Protein AF-A0A9P6PUG2-F1 (afdb_monomer_lite)

InterPro domains:
  IPR036188 FAD/NAD(P)-binding domain superfamily [G3DSA:3.50.50.60] (1-65)

Foldseek 3Di:
DDPDQDDQLDGHFDDDDLRNVVLCVLLCLLVVQQPDPPSVSSVVSRVSSCVQRVVVVVVVVVLVVVVCVVCVVDPPVCCVVDVDVVVVVVCPVVVVVVSPDDPDDDPDDDPPDPDPDRDGDGHPVVCVVCVVVVHHD

Structure (mmCIF, N/CA/C/O backbone):
data_AF-A0A9P6PUG2-F1
#
_entry.id   AF-A0A9P6PUG2-F1
#
loop_
_atom_site.group_PDB
_atom_site.id
_atom_site.type_symbol
_atom_site.label_atom_id
_atom_site.label_alt_id
_atom_site.label_comp_id
_atom_site.label_asym_id
_atom_site.label_entity_id
_atom_site.label_seq_id
_atom_site.pdbx_PDB_ins_code
_atom_site.Cartn_x
_atom_site.Cartn_y
_atom_site.Cartn_z
_atom_site.occupancy
_atom_site.B_iso_or_equiv
_atom_site.auth_seq_id
_atom_site.auth_comp_id
_atom_site.auth_asym_id
_atom_site.auth_atom_id
_atom_site.pdbx_PDB_model_num
ATOM 1 N N . MET A 1 1 ? 5.144 -11.407 -9.493 1.00 72.19 1 MET A N 1
ATOM 2 C CA . MET A 1 1 ? 4.630 -10.780 -8.256 1.00 72.19 1 MET A CA 1
ATOM 3 C C . MET A 1 1 ? 3.661 -11.752 -7.608 1.00 72.19 1 MET A C 1
ATOM 5 O O . MET A 1 1 ? 2.966 -12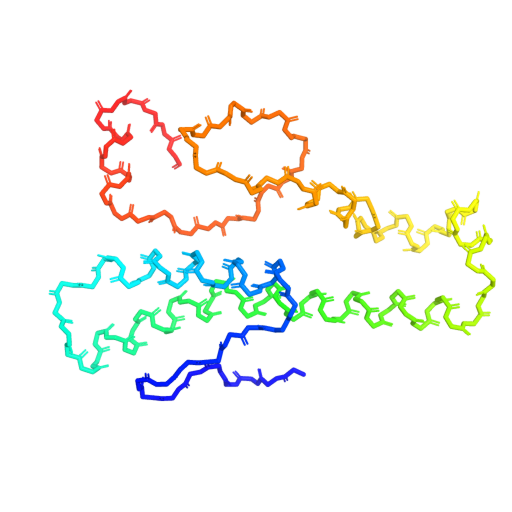.429 -8.351 1.00 72.19 1 MET A O 1
ATOM 9 N N . PHE A 1 2 ? 3.653 -11.873 -6.280 1.00 80.50 2 PHE A N 1
ATOM 10 C CA . PHE A 1 2 ? 2.716 -12.761 -5.584 1.00 80.50 2 PHE A CA 1
ATOM 11 C C . PHE A 1 2 ? 1.312 -12.158 -5.570 1.00 80.50 2 PHE A C 1
ATOM 13 O O . PHE A 1 2 ? 1.174 -10.963 -5.313 1.00 80.50 2 PHE A O 1
ATOM 20 N N . ASP A 1 3 ? 0.291 -12.983 -5.797 1.00 81.75 3 ASP A N 1
ATOM 21 C CA . ASP A 1 3 ? -1.111 -12.547 -5.779 1.00 81.75 3 ASP A CA 1
ATOM 22 C C . ASP A 1 3 ? -1.676 -12.424 -4.361 1.00 81.75 3 ASP A C 1
ATOM 24 O O . ASP A 1 3 ? -2.648 -11.707 -4.142 1.00 81.75 3 ASP A O 1
ATOM 28 N N . THR A 1 4 ? -1.043 -13.069 -3.381 1.00 87.25 4 THR A N 1
ATOM 29 C CA . THR A 1 4 ? -1.440 -13.032 -1.970 1.00 87.25 4 THR A CA 1
ATOM 30 C C . THR A 1 4 ? -0.422 -12.235 -1.164 1.00 87.25 4 THR A C 1
ATOM 32 O O . THR A 1 4 ? 0.745 -12.616 -1.094 1.00 87.25 4 THR A O 1
ATOM 35 N N . TRP A 1 5 ? -0.849 -11.118 -0.569 1.00 91.94 5 TRP A N 1
ATOM 36 C CA . TRP A 1 5 ? 0.019 -10.241 0.238 1.00 91.94 5 TRP A CA 1
ATOM 37 C C . TRP A 1 5 ? -0.242 -10.339 1.734 1.00 91.94 5 TRP A C 1
ATOM 39 O O . TRP A 1 5 ? 0.493 -9.763 2.525 1.00 91.94 5 TRP A O 1
ATOM 49 N N . PHE A 1 6 ? -1.284 -11.047 2.149 1.00 91.94 6 PHE A N 1
ATOM 50 C CA . PHE A 1 6 ? -1.572 -11.243 3.558 1.00 91.94 6 PHE A CA 1
ATOM 51 C C . PHE A 1 6 ? -2.272 -12.580 3.778 1.00 91.94 6 PHE A C 1
ATOM 53 O O . PHE A 1 6 ? -2.973 -13.091 2.903 1.00 91.94 6 PHE A O 1
ATOM 60 N N . HIS A 1 7 ? -2.068 -13.151 4.958 1.00 91.50 7 HIS A N 1
ATOM 61 C CA . HIS A 1 7 ? -2.747 -14.356 5.407 1.00 91.50 7 HIS A CA 1
ATOM 62 C C . HIS A 1 7 ? -2.906 -14.307 6.926 1.00 91.50 7 HIS A C 1
ATOM 64 O O . HIS A 1 7 ? -1.923 -14.225 7.666 1.00 91.50 7 HIS A O 1
ATOM 70 N N . GLY A 1 8 ? -4.151 -14.335 7.402 1.00 87.50 8 GLY A N 1
ATOM 71 C CA . GLY A 1 8 ? -4.449 -14.136 8.818 1.00 87.50 8 GLY A CA 1
ATOM 72 C C . GLY A 1 8 ? -3.934 -12.780 9.311 1.00 87.50 8 GLY A C 1
ATOM 73 O O . GLY A 1 8 ? -4.367 -11.740 8.825 1.00 87.50 8 GLY A O 1
ATOM 74 N N . LEU A 1 9 ? -3.004 -12.810 10.269 1.00 88.81 9 LEU A N 1
ATOM 75 C CA . LEU A 1 9 ? -2.379 -11.624 10.873 1.00 88.81 9 LEU A CA 1
ATOM 76 C C . LEU A 1 9 ? -0.979 -11.321 10.316 1.00 88.81 9 LEU A C 1
ATOM 78 O O . LEU A 1 9 ? -0.254 -10.503 10.875 1.00 88.81 9 LEU A O 1
ATOM 82 N N . ILE A 1 10 ? -0.593 -11.986 9.229 1.00 92.19 10 ILE A N 1
ATOM 83 C CA . ILE A 1 10 ? 0.709 -11.814 8.589 1.00 92.19 10 ILE A CA 1
ATOM 84 C C . ILE A 1 10 ? 0.508 -11.039 7.293 1.00 92.19 10 ILE A C 1
ATOM 86 O O . ILE A 1 10 ? -0.389 -11.358 6.511 1.00 92.19 10 ILE A O 1
ATOM 90 N N . ILE A 1 11 ? 1.365 -10.046 7.065 1.00 92.88 11 ILE A N 1
ATOM 91 C CA . ILE A 1 11 ? 1.351 -9.197 5.878 1.00 92.88 11 ILE A CA 1
ATOM 92 C C . ILE A 1 11 ? 2.741 -9.136 5.248 1.00 92.88 11 ILE A C 1
ATOM 94 O O . ILE A 1 11 ? 3.757 -9.103 5.943 1.00 92.88 11 ILE A O 1
ATOM 98 N N . LEU A 1 12 ? 2.771 -9.134 3.922 1.00 92.12 12 LEU A N 1
ATOM 99 C CA . LEU A 1 12 ? 3.947 -8.919 3.102 1.00 92.12 12 LEU A CA 1
ATOM 100 C C . LEU A 1 12 ? 4.009 -7.439 2.729 1.00 92.12 12 LEU A C 1
ATOM 102 O O . LEU A 1 12 ? 3.048 -6.893 2.192 1.00 92.12 12 LEU A O 1
ATOM 106 N N . LEU A 1 13 ? 5.153 -6.816 2.989 1.00 89.31 13 LEU A N 1
ATOM 107 C CA . LEU A 1 13 ? 5.468 -5.479 2.498 1.00 89.31 13 LEU A CA 1
ATOM 108 C C . LEU A 1 13 ? 6.468 -5.595 1.351 1.00 89.31 13 LEU A C 1
ATOM 110 O O . LEU A 1 13 ? 7.245 -6.552 1.293 1.00 89.31 13 LEU A O 1
ATOM 114 N N . GLY A 1 14 ? 6.428 -4.632 0.433 1.00 81.38 14 GLY A N 1
ATOM 115 C CA . GLY A 1 14 ? 7.307 -4.606 -0.724 1.00 81.38 14 GLY A CA 1
ATOM 116 C C . GLY A 1 14 ? 8.785 -4.463 -0.368 1.00 81.38 14 GLY A C 1
ATOM 117 O O . GLY A 1 14 ? 9.165 -4.108 0.752 1.00 81.38 14 GLY A O 1
ATOM 118 N N . ASP A 1 15 ? 9.617 -4.697 -1.373 1.00 71.25 15 ASP A N 1
ATOM 119 C CA . ASP A 1 15 ? 11.059 -4.525 -1.356 1.00 71.25 15 ASP A CA 1
ATOM 120 C C . ASP A 1 15 ? 11.480 -3.149 -1.912 1.00 71.25 15 ASP A C 1
ATOM 122 O O . ASP A 1 15 ? 10.862 -2.571 -2.813 1.00 71.25 15 ASP A O 1
ATOM 126 N N . GLY A 1 16 ? 12.554 -2.600 -1.339 1.00 73.19 16 GLY A N 1
ATOM 127 C CA . GLY A 1 16 ? 13.088 -1.282 -1.683 1.00 73.19 16 GLY A CA 1
ATOM 128 C C . GLY A 1 16 ? 12.443 -0.131 -0.903 1.00 73.19 16 GLY A C 1
ATOM 129 O O . GLY A 1 16 ? 11.224 -0.030 -0.784 1.00 73.19 16 GLY A O 1
ATOM 130 N N . ALA A 1 17 ? 13.285 0.787 -0.415 1.00 77.31 17 ALA A N 1
ATOM 131 C CA . ALA A 1 17 ? 12.921 1.804 0.578 1.00 77.31 17 ALA A CA 1
ATOM 132 C C . ALA A 1 17 ? 11.626 2.574 0.256 1.00 77.31 17 ALA A C 1
ATOM 134 O O . ALA A 1 17 ? 10.758 2.703 1.112 1.00 77.31 17 ALA A O 1
ATOM 135 N N . ILE A 1 18 ? 11.455 3.036 -0.986 1.00 78.12 18 ILE A N 1
ATOM 136 C CA . ILE A 1 18 ? 10.287 3.839 -1.378 1.00 78.12 18 ILE A CA 1
ATOM 137 C C . ILE A 1 18 ? 9.004 2.999 -1.392 1.00 78.12 18 ILE A C 1
ATOM 139 O O . ILE A 1 18 ? 7.974 3.451 -0.896 1.00 78.12 18 ILE A O 1
ATOM 143 N N . ASN A 1 19 ? 9.042 1.783 -1.944 1.00 80.62 19 ASN A N 1
ATOM 144 C CA . ASN A 1 19 ? 7.859 0.923 -1.989 1.00 80.62 19 ASN A CA 1
ATOM 145 C C . ASN A 1 19 ? 7.468 0.483 -0.575 1.00 80.62 19 ASN A C 1
ATOM 147 O O . ASN A 1 19 ? 6.296 0.596 -0.219 1.00 80.62 19 ASN A O 1
ATOM 151 N N . THR A 1 20 ? 8.447 0.084 0.244 1.00 85.75 20 THR A N 1
ATOM 152 C CA . THR A 1 20 ? 8.220 -0.296 1.642 1.00 85.75 20 THR A CA 1
ATOM 153 C C . THR A 1 20 ? 7.637 0.864 2.454 1.00 85.75 20 THR A C 1
ATOM 155 O O . THR A 1 20 ? 6.689 0.661 3.208 1.00 85.75 20 THR A O 1
ATOM 158 N N . LEU A 1 21 ? 8.131 2.095 2.275 1.00 87.19 21 LEU A N 1
ATOM 159 C CA . LEU A 1 21 ? 7.574 3.277 2.947 1.00 87.19 21 LEU A CA 1
ATOM 160 C C . LEU A 1 21 ? 6.132 3.552 2.514 1.00 87.19 21 LEU A C 1
ATOM 162 O O . LEU A 1 21 ? 5.261 3.774 3.353 1.00 87.19 21 LEU A O 1
ATOM 166 N N . GLN A 1 22 ? 5.852 3.492 1.212 1.00 86.31 22 GLN A N 1
ATOM 167 C CA . GLN A 1 22 ? 4.491 3.647 0.699 1.00 86.31 22 GLN A CA 1
ATOM 168 C C . GLN A 1 22 ? 3.554 2.557 1.227 1.00 86.31 22 GLN A C 1
ATOM 170 O O . GLN A 1 22 ? 2.392 2.836 1.512 1.00 86.31 22 GLN A O 1
ATOM 175 N N . ASP A 1 23 ? 4.041 1.322 1.349 1.00 89.44 23 ASP A N 1
ATOM 176 C CA . ASP A 1 23 ? 3.277 0.226 1.938 1.00 89.44 23 ASP A CA 1
ATOM 177 C C . ASP A 1 23 ? 2.975 0.481 3.415 1.00 89.44 23 ASP A C 1
ATOM 179 O O . ASP A 1 23 ? 1.820 0.382 3.825 1.00 89.44 23 ASP A O 1
ATOM 183 N N . ALA A 1 24 ? 3.982 0.890 4.189 1.00 90.12 24 ALA A N 1
ATOM 184 C CA . ALA A 1 24 ? 3.836 1.201 5.607 1.00 90.12 24 ALA A CA 1
ATOM 185 C C . ALA A 1 24 ? 2.840 2.343 5.861 1.00 90.12 24 ALA A C 1
ATOM 187 O O . ALA A 1 24 ? 2.036 2.252 6.786 1.00 90.12 24 ALA A O 1
ATOM 188 N N . ILE A 1 25 ? 2.847 3.391 5.031 1.00 88.06 25 ILE A N 1
ATOM 189 C CA . ILE A 1 25 ? 1.906 4.516 5.149 1.00 88.06 25 ILE A CA 1
ATOM 190 C C . ILE A 1 25 ? 0.468 4.053 4.892 1.00 88.06 25 ILE A C 1
ATOM 192 O O . ILE A 1 25 ? -0.417 4.302 5.711 1.00 88.06 25 ILE A O 1
ATOM 196 N N . VAL A 1 26 ? 0.223 3.361 3.773 1.00 88.19 26 VAL A N 1
ATOM 197 C CA . VAL A 1 26 ? -1.134 2.908 3.423 1.00 88.19 26 VAL A CA 1
ATOM 198 C C . VAL A 1 26 ? -1.645 1.897 4.445 1.00 88.19 26 VAL A C 1
ATOM 200 O O . VAL A 1 26 ? -2.798 1.984 4.870 1.00 88.19 26 VAL A O 1
ATOM 203 N N . LEU A 1 27 ? -0.789 0.972 4.882 1.00 91.81 27 LEU A N 1
ATOM 204 C CA . LEU A 1 27 ? -1.127 0.025 5.935 1.00 91.81 27 LEU A CA 1
ATOM 205 C C . LEU A 1 27 ? -1.440 0.743 7.251 1.00 91.81 27 LEU A C 1
ATOM 207 O O . LEU A 1 27 ? -2.447 0.435 7.884 1.00 91.81 27 LEU A O 1
ATOM 211 N N . GLY A 1 28 ? -0.620 1.725 7.632 1.00 90.19 28 GLY A N 1
ATOM 212 C CA . GLY A 1 28 ? -0.831 2.551 8.816 1.00 90.19 28 GLY A CA 1
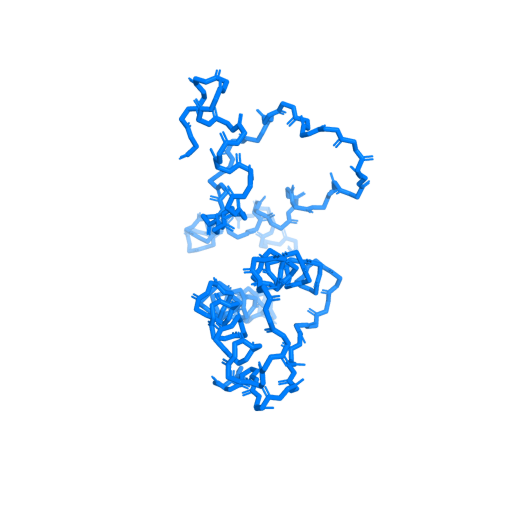ATOM 213 C C . GLY A 1 28 ? -2.204 3.215 8.804 1.00 90.19 28 GLY A C 1
ATOM 214 O O . GLY A 1 28 ? -2.937 3.097 9.780 1.00 90.19 28 GLY A O 1
ATOM 215 N N . ASN A 1 29 ? -2.604 3.808 7.676 1.00 87.38 29 ASN A N 1
ATOM 216 C CA . ASN A 1 29 ? -3.941 4.386 7.516 1.00 87.38 29 ASN A CA 1
ATOM 217 C C . ASN A 1 29 ? -5.053 3.334 7.659 1.00 87.38 29 ASN A C 1
ATOM 219 O O . ASN A 1 29 ? -6.071 3.600 8.293 1.00 87.38 29 ASN A O 1
ATOM 223 N N . CYS A 1 30 ? -4.866 2.136 7.098 1.00 88.81 30 CYS A N 1
ATOM 224 C CA . CYS A 1 30 ? -5.862 1.065 7.179 1.00 88.81 30 CYS A CA 1
ATOM 225 C C . CYS A 1 30 ? -6.019 0.513 8.603 1.00 88.81 30 CYS A C 1
ATOM 227 O O . CYS A 1 30 ? -7.136 0.192 9.001 1.00 88.81 30 CYS A O 1
ATOM 229 N N . ILE A 1 31 ? -4.925 0.408 9.364 1.00 91.31 31 ILE A N 1
ATOM 230 C CA . ILE A 1 31 ? -4.933 -0.087 10.749 1.00 91.31 31 ILE A CA 1
ATOM 231 C C . ILE A 1 31 ? -5.398 0.998 11.728 1.00 91.31 31 ILE A C 1
ATOM 233 O O . ILE A 1 31 ? -6.038 0.674 12.722 1.00 91.31 31 ILE A O 1
ATOM 237 N N . TYR A 1 32 ? -5.118 2.276 11.459 1.00 88.25 32 TYR A N 1
ATOM 238 C CA . TYR A 1 32 ? -5.485 3.384 12.349 1.00 88.25 32 TYR A CA 1
ATOM 239 C C . TYR A 1 32 ? -6.993 3.449 12.633 1.00 88.25 32 TYR A C 1
ATOM 241 O O . TYR A 1 32 ? -7.404 3.763 13.746 1.00 88.25 32 TYR A O 1
ATOM 249 N N . ASP A 1 33 ? -7.814 3.113 11.636 1.00 82.38 33 ASP A N 1
ATOM 250 C CA . ASP A 1 33 ? -9.275 3.123 11.747 1.00 82.38 33 ASP A CA 1
ATOM 251 C C . ASP A 1 33 ? -9.859 1.830 12.364 1.00 82.38 33 ASP A C 1
ATOM 253 O O . ASP A 1 33 ? -11.084 1.699 12.476 1.00 82.38 33 ASP A O 1
ATOM 257 N N . VAL A 1 34 ? -9.019 0.857 12.740 1.00 89.75 34 VAL A N 1
ATOM 258 C CA . VAL A 1 34 ? -9.449 -0.397 13.378 1.00 89.75 34 VAL A CA 1
ATOM 259 C C . VAL A 1 34 ? -9.686 -0.148 14.866 1.00 89.75 34 VAL A C 1
ATOM 261 O O . VAL A 1 34 ? -8.759 0.130 15.621 1.00 89.75 34 VAL A O 1
ATOM 264 N N . VAL A 1 35 ? -10.944 -0.259 15.295 1.00 87.06 35 VAL A N 1
ATOM 265 C CA . VAL A 1 35 ? -11.358 0.021 16.682 1.00 87.06 35 VAL A CA 1
ATOM 266 C C . VAL A 1 35 ? -11.070 -1.162 17.613 1.00 87.06 35 VAL A C 1
ATOM 268 O O . VAL A 1 35 ? -10.715 -0.975 18.773 1.00 87.06 35 VAL A O 1
ATOM 271 N N . ASP A 1 36 ? -11.207 -2.385 17.110 1.00 89.62 36 ASP A N 1
ATOM 272 C CA . ASP A 1 36 ? -11.047 -3.634 17.847 1.00 89.62 36 ASP A CA 1
ATOM 273 C C . ASP A 1 36 ? -10.017 -4.549 17.173 1.00 89.62 36 ASP A C 1
ATOM 275 O O . ASP A 1 36 ? -10.015 -4.771 15.964 1.00 89.62 36 ASP A O 1
ATOM 279 N N . THR A 1 37 ? -9.150 -5.155 17.978 1.00 90.25 37 THR A N 1
ATOM 280 C CA . THR A 1 37 ? -8.040 -6.007 17.519 1.00 90.25 37 THR A CA 1
ATOM 281 C C . THR A 1 37 ? -8.479 -7.431 17.176 1.00 90.25 37 THR A C 1
ATOM 283 O O . THR A 1 37 ? -7.689 -8.376 17.241 1.00 90.25 37 THR A O 1
ATOM 286 N N . THR A 1 38 ? -9.750 -7.619 16.815 1.00 93.25 38 THR A N 1
ATOM 287 C CA . THR A 1 38 ? -10.243 -8.936 16.422 1.00 93.25 38 THR A CA 1
ATOM 288 C C . THR A 1 38 ? -9.561 -9.371 15.122 1.00 93.25 38 THR A C 1
ATOM 290 O O . THR A 1 38 ? -9.374 -8.552 14.216 1.00 93.25 38 THR A O 1
ATOM 293 N N . PRO A 1 39 ? -9.212 -10.664 14.963 1.00 93.19 39 PRO A N 1
ATOM 294 C CA . PRO A 1 39 ? -8.532 -11.124 13.755 1.00 93.19 39 PRO A CA 1
ATOM 295 C C . PRO A 1 39 ? -9.287 -10.802 12.464 1.00 93.19 39 PRO A C 1
ATOM 297 O O . PRO A 1 39 ? -8.677 -10.519 11.437 1.00 93.19 39 PRO A O 1
ATOM 300 N N . LYS A 1 40 ? -10.623 -10.780 12.533 1.00 92.50 40 LYS A N 1
ATOM 301 C CA . LYS A 1 40 ? -11.498 -10.396 11.424 1.00 92.50 40 LYS A CA 1
ATOM 302 C C . LYS A 1 40 ? -11.276 -8.947 10.983 1.00 92.50 40 LYS A C 1
ATOM 304 O O . LYS A 1 40 ? -11.210 -8.691 9.783 1.00 92.50 40 LYS A O 1
ATOM 309 N N . ASN A 1 41 ? -11.151 -8.014 11.923 1.00 92.62 41 ASN A N 1
ATOM 310 C CA . ASN A 1 41 ? -11.054 -6.592 11.599 1.00 92.62 41 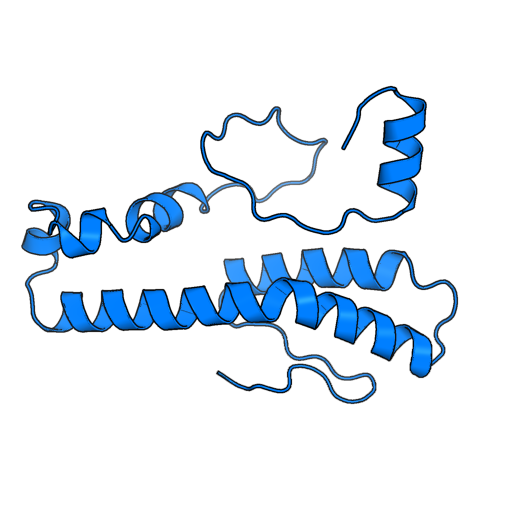ASN A CA 1
ATOM 311 C C . ASN A 1 41 ? -9.637 -6.193 11.187 1.00 92.62 41 ASN A C 1
ATOM 313 O O . ASN A 1 41 ? -9.477 -5.384 10.274 1.00 92.62 41 ASN A O 1
ATOM 317 N N . ILE A 1 42 ? -8.621 -6.862 11.736 1.00 93.06 42 ILE A N 1
ATOM 318 C CA . ILE A 1 42 ? -7.247 -6.756 11.230 1.00 93.06 42 ILE A CA 1
ATOM 319 C C . ILE A 1 42 ? -7.158 -7.299 9.795 1.00 93.06 42 ILE A C 1
ATOM 321 O O . ILE A 1 42 ? -6.618 -6.628 8.918 1.00 93.06 42 ILE A O 1
ATOM 325 N N . ALA A 1 43 ? -7.753 -8.465 9.511 1.00 93.12 43 ALA A N 1
ATOM 326 C CA . ALA A 1 43 ? -7.778 -9.017 8.155 1.00 93.12 43 ALA A CA 1
ATOM 327 C C . ALA A 1 43 ? -8.527 -8.105 7.164 1.00 93.12 43 ALA A C 1
ATOM 329 O O . ALA A 1 43 ? -8.091 -7.945 6.026 1.00 93.12 43 ALA A O 1
ATOM 330 N N . ALA A 1 44 ? -9.615 -7.457 7.595 1.00 92.88 44 ALA A N 1
ATOM 331 C CA . ALA A 1 44 ? -10.323 -6.471 6.779 1.00 92.88 44 ALA A CA 1
ATOM 332 C C . ALA A 1 44 ? -9.456 -5.233 6.472 1.00 92.88 44 ALA A C 1
ATOM 334 O O . ALA A 1 44 ? -9.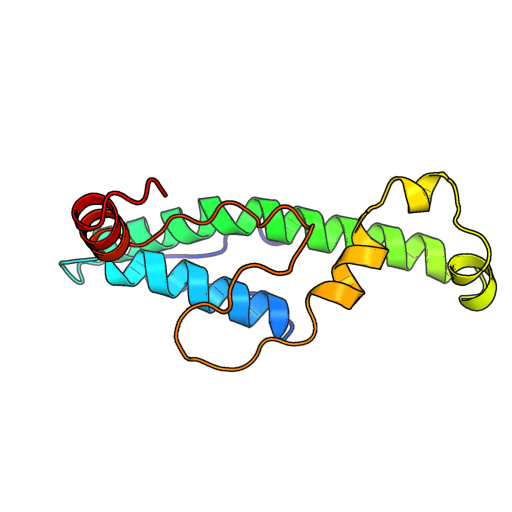475 -4.734 5.346 1.00 92.88 44 ALA A O 1
ATOM 335 N N . ALA A 1 45 ? -8.656 -4.762 7.435 1.00 93.00 45 ALA A N 1
ATOM 336 C CA . ALA A 1 45 ? -7.691 -3.689 7.202 1.00 93.00 45 ALA A CA 1
ATOM 337 C C . ALA A 1 45 ? -6.591 -4.107 6.212 1.00 93.00 45 ALA A C 1
ATOM 339 O O . ALA A 1 45 ? -6.228 -3.327 5.332 1.00 93.00 45 ALA A O 1
ATOM 340 N N . PHE A 1 46 ? -6.101 -5.347 6.300 1.00 95.00 46 PHE A N 1
ATOM 341 C CA . PHE A 1 46 ? -5.107 -5.877 5.361 1.00 95.00 46 PHE A CA 1
ATOM 342 C C . PHE A 1 46 ? -5.662 -6.038 3.946 1.00 95.00 46 PHE A C 1
ATOM 344 O O . PHE A 1 46 ? -4.964 -5.714 2.986 1.00 95.00 46 PHE A O 1
ATOM 351 N N . GLN A 1 47 ? -6.927 -6.442 3.807 1.00 94.00 47 GLN A N 1
ATOM 352 C CA . GLN A 1 47 ? -7.615 -6.430 2.516 1.00 94.00 47 GLN A CA 1
ATOM 353 C C . GLN A 1 47 ? -7.679 -5.006 1.944 1.00 94.00 47 GLN A C 1
ATOM 355 O O . GLN A 1 47 ? -7.305 -4.791 0.796 1.00 94.00 47 GLN A O 1
ATOM 360 N N . GLY A 1 48 ? -8.050 -4.012 2.759 1.00 92.06 48 GLY A N 1
ATOM 361 C CA . GLY A 1 48 ? -8.081 -2.611 2.327 1.00 92.06 48 GLY A CA 1
ATOM 362 C C . GLY A 1 48 ? -6.711 -2.056 1.918 1.00 92.06 48 GLY A C 1
ATOM 363 O O . GLY A 1 48 ? -6.627 -1.224 1.012 1.00 92.06 48 GLY A O 1
ATOM 364 N N . TYR A 1 49 ? -5.634 -2.521 2.553 1.00 93.31 49 TYR A N 1
ATOM 365 C CA . TYR A 1 49 ? -4.262 -2.237 2.130 1.00 93.31 49 TYR A CA 1
ATOM 366 C C . TYR A 1 49 ? -3.945 -2.884 0.772 1.00 93.31 49 TYR A C 1
ATOM 368 O O . TYR A 1 49 ? -3.452 -2.202 -0.132 1.00 93.31 49 TYR A O 1
ATOM 376 N N . TYR A 1 50 ? -4.265 -4.171 0.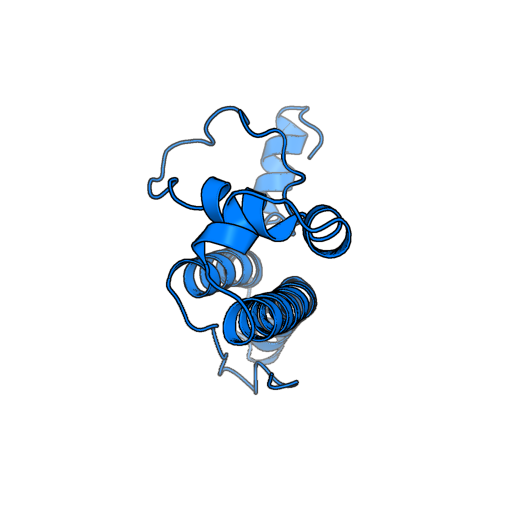608 1.00 93.19 50 TYR A N 1
ATOM 377 C CA . TYR A 1 50 ? -4.042 -4.911 -0.634 1.00 93.19 50 TYR A CA 1
ATOM 378 C C . TYR A 1 50 ? -4.758 -4.258 -1.819 1.00 93.19 50 TYR A C 1
ATOM 380 O O . TYR A 1 50 ? -4.121 -3.979 -2.834 1.00 93.19 50 TYR A O 1
ATOM 388 N N . ASP A 1 51 ? -6.040 -3.924 -1.663 1.00 91.38 51 ASP A N 1
ATOM 389 C CA . ASP A 1 51 ? -6.863 -3.328 -2.721 1.00 91.38 51 ASP A CA 1
ATOM 390 C C . ASP A 1 51 ? -6.286 -1.992 -3.219 1.00 91.38 51 ASP A C 1
ATOM 392 O O . ASP A 1 51 ? -6.373 -1.663 -4.403 1.00 91.38 51 ASP A O 1
ATOM 396 N N . GLN A 1 52 ? -5.649 -1.228 -2.326 1.00 88.81 52 GLN A N 1
ATOM 397 C CA . GLN A 1 52 ? -5.021 0.048 -2.663 1.00 88.81 52 GLN A CA 1
ATOM 398 C C . GLN A 1 52 ? -3.642 -0.120 -3.312 1.00 88.81 52 GLN A C 1
ATOM 400 O O . GLN A 1 52 ? -3.321 0.596 -4.268 1.00 88.81 52 GLN A O 1
ATOM 405 N N . ARG A 1 53 ? -2.795 -1.024 -2.795 1.00 89.31 53 ARG A N 1
ATOM 406 C CA . ARG A 1 53 ? -1.375 -1.095 -3.191 1.00 89.31 53 ARG A CA 1
ATOM 407 C C . ARG A 1 53 ? -1.057 -2.138 -4.245 1.00 89.31 53 ARG A C 1
ATOM 409 O O . ARG A 1 53 ? -0.156 -1.868 -5.043 1.00 89.31 53 ARG A O 1
ATOM 416 N N . TYR A 1 54 ? -1.772 -3.261 -4.304 1.00 90.38 54 TYR A N 1
ATOM 417 C CA . TYR A 1 54 ? -1.466 -4.342 -5.243 1.00 90.38 54 TYR A CA 1
ATOM 418 C C . TYR A 1 54 ? -1.480 -3.876 -6.711 1.00 90.38 54 TYR A C 1
ATOM 420 O O . TYR A 1 54 ? -0.475 -4.094 -7.394 1.00 90.38 54 TYR A O 1
ATOM 428 N N . PRO A 1 55 ? -2.499 -3.141 -7.213 1.00 88.19 55 PRO A N 1
ATOM 429 C CA . PRO A 1 55 ? -2.501 -2.690 -8.608 1.00 88.19 55 PRO A CA 1
ATOM 430 C C . PRO A 1 55 ? -1.306 -1.786 -8.946 1.00 88.19 55 PRO A C 1
ATOM 432 O O . PRO A 1 55 ? -0.686 -1.922 -9.999 1.00 88.19 55 PRO A O 1
ATOM 435 N N . GLN A 1 56 ? -0.942 -0.892 -8.021 1.00 84.94 56 GLN A N 1
ATOM 436 C CA . GLN A 1 56 ? 0.152 0.066 -8.209 1.00 84.94 56 GLN A CA 1
ATOM 437 C C . GLN A 1 56 ? 1.519 -0.622 -8.173 1.00 84.94 56 GLN A C 1
ATOM 439 O O . GLN A 1 56 ? 2.396 -0.329 -8.985 1.00 84.94 56 GLN A O 1
ATOM 444 N N . ALA A 1 57 ? 1.709 -1.544 -7.229 1.00 85.06 57 ALA A N 1
ATOM 445 C CA . ALA A 1 57 ? 2.939 -2.311 -7.114 1.00 85.06 57 ALA A CA 1
ATOM 446 C C . ALA A 1 57 ? 3.143 -3.219 -8.334 1.00 85.06 57 ALA A C 1
ATOM 448 O O . ALA A 1 57 ? 4.248 -3.265 -8.874 1.00 85.06 57 ALA A O 1
ATOM 449 N N . LYS A 1 58 ? 2.072 -3.849 -8.832 1.00 87.25 58 LYS A N 1
ATOM 450 C CA . LYS A 1 58 ? 2.102 -4.651 -10.059 1.00 87.25 58 LYS A CA 1
ATOM 451 C C . LYS A 1 58 ? 2.530 -3.830 -11.262 1.00 87.25 58 LYS A C 1
ATOM 453 O O . LYS A 1 58 ? 3.504 -4.184 -11.922 1.00 87.25 58 LYS A O 1
ATOM 458 N N . GLN A 1 59 ? 1.892 -2.679 -11.463 1.00 84.00 59 GLN A N 1
ATOM 459 C CA . GLN A 1 59 ? 2.251 -1.767 -12.542 1.00 84.00 59 GLN A CA 1
ATOM 460 C C . GLN A 1 59 ? 3.719 -1.321 -12.458 1.00 84.00 59 GLN A C 1
ATOM 462 O O . GLN A 1 59 ? 4.388 -1.218 -13.484 1.00 84.00 59 GLN A O 1
ATOM 467 N N . ARG A 1 60 ? 4.246 -1.061 -11.253 1.00 80.94 60 ARG A N 1
ATOM 468 C CA . ARG A 1 60 ? 5.652 -0.667 -11.063 1.00 80.94 60 ARG A CA 1
ATOM 469 C C . ARG A 1 60 ? 6.631 -1.776 -11.423 1.00 80.94 60 ARG A C 1
ATOM 471 O O . ARG A 1 60 ? 7.630 -1.483 -12.073 1.00 80.94 60 ARG A O 1
ATOM 478 N N . VAL A 1 61 ? 6.350 -3.016 -11.028 1.00 83.94 61 VAL A N 1
ATOM 479 C CA . VAL A 1 61 ? 7.185 -4.175 -11.383 1.00 83.94 61 VAL A CA 1
ATOM 480 C C . VAL A 1 61 ? 7.150 -4.414 -12.893 1.00 83.94 61 VAL A C 1
ATOM 482 O O . VAL A 1 61 ? 8.196 -4.587 -13.510 1.00 83.94 61 VAL A O 1
ATOM 485 N N . GLU A 1 62 ? 5.970 -4.355 -13.510 1.00 84.25 62 GLU A N 1
ATOM 486 C CA . GLU A 1 62 ? 5.824 -4.487 -14.965 1.00 84.25 62 GLU A CA 1
ATOM 487 C C . GLU A 1 62 ? 6.577 -3.370 -15.704 1.00 84.25 62 GLU A C 1
ATOM 489 O O . GLU A 1 62 ? 7.327 -3.632 -16.643 1.00 84.25 62 GLU A O 1
ATOM 494 N N . SER A 1 63 ? 6.459 -2.130 -15.226 1.00 77.81 63 SER A N 1
ATOM 495 C CA . SER A 1 63 ? 7.159 -0.971 -15.791 1.00 77.81 63 SER A CA 1
ATOM 496 C C . SER A 1 63 ? 8.676 -1.078 -15.650 1.00 77.81 63 SER A C 1
ATOM 498 O O . SER A 1 63 ? 9.399 -0.764 -16.593 1.00 77.81 63 SER A O 1
ATOM 500 N N . SER A 1 64 ? 9.178 -1.520 -14.490 1.00 77.44 64 SER A N 1
ATOM 501 C CA . SER A 1 64 ? 10.621 -1.673 -14.287 1.00 77.44 64 SER A CA 1
ATOM 502 C C . SER A 1 64 ? 11.184 -2.790 -15.158 1.00 77.44 64 SER A C 1
ATOM 504 O O . SER A 1 64 ? 12.271 -2.631 -15.702 1.00 77.44 64 SER A O 1
ATOM 506 N N . HIS A 1 65 ? 10.427 -3.871 -15.366 1.00 81.75 65 HIS A N 1
ATOM 507 C CA . HIS A 1 65 ? 10.810 -4.952 -16.265 1.00 81.75 65 HIS A CA 1
ATOM 508 C C . HIS A 1 65 ? 10.890 -4.480 -17.723 1.00 81.75 65 HIS A C 1
ATOM 510 O O . HIS A 1 65 ? 11.867 -4.773 -18.412 1.00 81.75 65 HIS A O 1
ATOM 516 N N . VAL A 1 66 ? 9.906 -3.707 -18.197 1.00 77.44 66 VAL A N 1
ATOM 517 C CA . VAL A 1 66 ? 9.948 -3.106 -19.543 1.00 77.44 66 VAL A CA 1
ATOM 518 C C . VAL A 1 66 ? 11.162 -2.187 -19.683 1.00 77.44 66 VAL A C 1
ATOM 520 O O . VAL A 1 66 ? 11.933 -2.332 -20.621 1.00 77.44 66 VAL A O 1
ATOM 523 N N . ILE A 1 67 ? 11.407 -1.300 -18.718 1.00 77.00 67 ILE A N 1
ATOM 524 C CA . ILE A 1 67 ? 12.577 -0.410 -18.755 1.00 77.00 67 ILE A CA 1
ATOM 525 C C . ILE A 1 67 ? 13.882 -1.213 -18.750 1.00 77.00 67 ILE A C 1
ATOM 527 O O . ILE A 1 67 ? 14.769 -0.945 -19.555 1.00 77.00 67 ILE A O 1
ATOM 531 N N . ALA A 1 68 ? 14.000 -2.211 -17.875 1.00 76.81 68 ALA A N 1
ATOM 532 C CA . ALA A 1 68 ? 15.194 -3.039 -17.766 1.00 76.81 68 ALA A CA 1
ATOM 533 C C . ALA A 1 68 ? 15.464 -3.821 -19.057 1.00 76.81 68 ALA A C 1
ATOM 535 O O . ALA A 1 68 ? 16.607 -3.871 -19.500 1.00 76.81 68 ALA A O 1
ATOM 536 N N . THR A 1 69 ? 14.431 -4.385 -19.688 1.00 75.56 69 THR A N 1
ATOM 537 C CA . THR A 1 69 ? 14.569 -5.098 -20.969 1.00 75.56 69 THR A CA 1
ATOM 538 C C . THR A 1 69 ? 14.930 -4.160 -22.118 1.00 75.56 69 THR A C 1
ATOM 540 O O . THR A 1 69 ? 15.822 -4.487 -22.899 1.00 75.56 69 THR A O 1
ATOM 543 N N . THR A 1 70 ? 14.333 -2.968 -22.186 1.00 69.75 70 THR A N 1
ATOM 544 C CA . THR A 1 70 ? 14.688 -1.961 -23.197 1.00 69.75 70 THR A CA 1
ATOM 545 C C . THR A 1 70 ? 16.121 -1.453 -23.029 1.00 69.75 70 THR A C 1
ATOM 547 O O . THR A 1 70 ? 16.830 -1.254 -24.015 1.00 69.75 70 THR A O 1
ATOM 550 N N . ILE A 1 71 ? 16.575 -1.276 -21.786 1.00 70.88 71 ILE A N 1
ATOM 551 C CA . ILE A 1 71 ? 17.940 -0.844 -21.472 1.00 70.88 71 ILE A CA 1
ATOM 552 C C . ILE A 1 71 ? 18.954 -1.967 -21.707 1.00 70.88 71 ILE A C 1
ATOM 554 O O . ILE A 1 71 ? 20.015 -1.708 -22.254 1.00 70.88 71 ILE A O 1
ATOM 558 N N . ALA A 1 72 ? 18.656 -3.215 -21.344 1.00 68.44 72 ALA A N 1
ATOM 559 C CA . ALA A 1 72 ? 19.606 -4.324 -21.462 1.00 68.44 72 ALA A CA 1
ATOM 560 C C . ALA A 1 72 ? 20.056 -4.608 -22.911 1.00 68.44 72 ALA A C 1
ATOM 562 O O . ALA A 1 72 ? 21.082 -5.255 -23.113 1.00 68.44 72 ALA A O 1
ATOM 563 N N . GLY A 1 73 ? 19.317 -4.118 -23.914 1.00 63.03 73 GLY A N 1
ATOM 564 C CA . GLY A 1 73 ? 19.673 -4.204 -25.334 1.00 63.03 73 GLY A CA 1
ATOM 565 C C . GLY A 1 73 ? 20.288 -2.937 -25.942 1.00 63.03 73 GLY A C 1
ATOM 566 O O . GLY A 1 73 ? 20.567 -2.936 -27.142 1.00 63.03 73 GLY A O 1
ATOM 567 N N . ARG A 1 74 ? 20.470 -1.849 -25.178 1.00 58.59 74 ARG A N 1
ATOM 568 C CA . ARG A 1 74 ? 20.948 -0.549 -25.684 1.00 58.59 74 ARG A CA 1
ATOM 569 C C . ARG A 1 74 ? 21.955 0.102 -24.736 1.00 58.59 74 ARG A C 1
ATOM 571 O O . ARG A 1 74 ? 21.947 -0.134 -23.535 1.00 58.59 74 ARG A O 1
ATOM 578 N N . ASP A 1 75 ? 22.813 0.966 -25.273 1.00 58.12 75 ASP A N 1
ATOM 579 C CA . ASP A 1 75 ? 23.675 1.792 -24.427 1.00 58.12 75 ASP A CA 1
ATOM 580 C C . ASP A 1 75 ? 22.817 2.797 -23.633 1.00 58.12 75 ASP A C 1
ATOM 582 O O . ASP A 1 75 ? 21.943 3.471 -24.192 1.00 58.12 75 ASP A O 1
ATOM 586 N N . LEU A 1 76 ? 23.047 2.890 -22.320 1.00 56.72 76 LEU A N 1
ATOM 587 C CA . LEU A 1 76 ? 22.257 3.706 -21.385 1.00 56.72 76 LEU A CA 1
ATOM 588 C C . LEU A 1 76 ? 22.271 5.190 -21.790 1.00 56.72 76 LEU A C 1
ATOM 590 O O . LEU A 1 76 ? 21.295 5.916 -21.596 1.00 56.72 76 LEU A O 1
ATOM 594 N N . SER A 1 77 ? 23.385 5.616 -22.390 1.00 54.00 77 SER A N 1
ATOM 595 C CA . SER A 1 77 ? 23.609 6.952 -22.943 1.00 54.00 77 SER A CA 1
ATOM 596 C C . SER A 1 77 ? 22.627 7.289 -24.077 1.00 54.00 77 SER A C 1
ATOM 598 O O . SER A 1 77 ? 22.106 8.402 -24.131 1.00 54.00 77 SER A O 1
ATOM 600 N N . ILE A 1 78 ? 22.298 6.316 -24.932 1.00 56.69 78 ILE A N 1
ATOM 601 C CA . ILE A 1 78 ? 21.395 6.482 -26.079 1.00 56.69 78 ILE A CA 1
ATOM 602 C C . ILE A 1 78 ? 19.943 6.596 -25.602 1.00 56.69 78 ILE A C 1
ATOM 604 O O . ILE A 1 78 ? 19.218 7.471 -26.069 1.00 56.69 78 ILE A O 1
ATOM 608 N N . CYS A 1 79 ? 19.531 5.786 -24.621 1.00 54.75 79 CYS A N 1
ATOM 609 C CA . CYS A 1 79 ? 18.176 5.840 -24.055 1.00 54.75 79 CYS A CA 1
ATOM 610 C C . CYS A 1 79 ? 17.873 7.153 -23.307 1.00 54.75 79 CYS A C 1
ATOM 612 O O . CYS A 1 79 ? 16.718 7.568 -23.246 1.00 54.75 79 CYS A O 1
ATOM 614 N N . LEU A 1 80 ? 18.890 7.803 -22.728 1.00 57.41 80 LEU A N 1
ATOM 615 C CA . LEU A 1 80 ? 18.740 9.078 -22.013 1.00 57.41 80 LEU A CA 1
ATOM 616 C C . LEU A 1 80 ? 18.763 10.299 -22.947 1.00 57.41 80 LEU A C 1
ATOM 618 O O . LEU A 1 80 ? 18.119 11.302 -22.648 1.00 57.41 80 LEU A O 1
ATOM 622 N N . LEU A 1 81 ? 19.509 10.229 -24.056 1.00 54.19 81 LEU A N 1
ATOM 623 C CA . LEU A 1 81 ? 19.705 11.345 -24.992 1.00 54.19 81 LEU A CA 1
ATOM 624 C C . LEU A 1 81 ? 18.720 11.339 -26.168 1.00 54.19 81 LEU A C 1
ATOM 626 O O . LEU A 1 81 ? 18.452 12.393 -26.743 1.00 54.19 81 LEU A O 1
ATOM 630 N N . GLN A 1 82 ? 18.165 10.179 -26.521 1.00 55.41 82 GLN A N 1
ATOM 631 C CA . GLN A 1 82 ? 17.117 10.046 -27.526 1.00 55.41 82 GLN A CA 1
ATOM 632 C C . GLN A 1 82 ? 15.877 9.443 -26.865 1.00 55.41 82 GLN A C 1
ATOM 634 O O . GLN A 1 82 ? 15.835 8.228 -26.666 1.00 55.41 82 GLN A O 1
ATOM 639 N N . PRO A 1 83 ? 14.873 10.261 -26.494 1.00 53.94 83 PRO A N 1
ATOM 640 C CA . PRO A 1 83 ? 13.629 9.731 -25.967 1.00 53.94 83 PRO A CA 1
ATOM 641 C C . PRO A 1 83 ? 12.982 8.874 -27.055 1.00 53.94 83 PRO A C 1
ATOM 643 O O . PRO A 1 83 ? 12.463 9.389 -28.044 1.00 53.94 83 PRO A O 1
ATOM 646 N N . ASP A 1 84 ? 13.053 7.557 -26.882 1.00 52.81 84 ASP A N 1
ATOM 647 C CA . ASP A 1 84 ? 12.320 6.619 -27.718 1.00 52.81 84 ASP A CA 1
ATOM 648 C C . ASP A 1 84 ? 10.827 6.977 -27.596 1.00 52.81 84 ASP A C 1
ATOM 650 O O . ASP A 1 84 ? 10.347 7.127 -26.468 1.00 52.81 84 ASP A O 1
ATOM 654 N N . PRO A 1 85 ? 10.071 7.185 -28.688 1.00 55.81 85 PRO A N 1
ATOM 655 C CA . PRO A 1 85 ? 8.654 7.540 -28.598 1.00 55.81 85 PRO A CA 1
ATOM 656 C C . PRO A 1 85 ? 7.824 6.513 -27.800 1.00 55.81 85 PRO A C 1
ATOM 658 O O . PRO A 1 85 ? 6.840 6.889 -27.151 1.00 55.81 85 PRO A O 1
ATOM 661 N N . GLU A 1 86 ? 8.252 5.247 -27.738 1.00 50.25 86 GLU A N 1
ATOM 662 C CA . GLU A 1 86 ? 7.646 4.241 -26.852 1.00 50.25 86 GLU A CA 1
ATOM 663 C C . GLU A 1 86 ? 7.977 4.482 -25.364 1.00 50.25 86 GLU A C 1
ATOM 665 O O . GLU A 1 86 ? 7.100 4.356 -24.506 1.00 50.25 86 GLU A O 1
ATOM 670 N N . LEU A 1 87 ? 9.192 4.940 -25.034 1.00 46.91 87 LEU A N 1
ATOM 671 C CA . LEU A 1 87 ? 9.571 5.353 -23.672 1.00 46.91 87 LEU A CA 1
ATOM 672 C C . LEU A 1 87 ? 9.003 6.723 -23.278 1.00 46.91 87 LEU A C 1
ATOM 674 O O . LEU A 1 87 ? 8.697 6.933 -22.107 1.00 46.91 87 LEU A O 1
ATOM 678 N N . ALA A 1 88 ? 8.805 7.645 -24.220 1.00 49.25 88 ALA A N 1
ATOM 679 C CA . ALA A 1 88 ? 8.135 8.923 -23.975 1.00 49.25 88 ALA A CA 1
ATOM 680 C C . ALA A 1 88 ? 6.664 8.718 -23.565 1.00 49.25 88 ALA A C 1
ATOM 682 O O . ALA A 1 88 ? 6.110 9.491 -22.779 1.00 49.25 88 ALA A O 1
ATOM 683 N N . SER A 1 89 ? 6.053 7.625 -24.038 1.00 48.91 89 SER A N 1
ATOM 684 C CA . SER A 1 89 ? 4.740 7.152 -23.585 1.00 48.91 89 SER A CA 1
ATOM 685 C C . SER A 1 89 ? 4.795 6.608 -22.148 1.00 48.91 89 SER A C 1
ATOM 687 O O . SER A 1 89 ? 3.846 6.759 -21.373 1.00 48.91 89 SER A O 1
ATOM 689 N N . SER A 1 90 ? 5.938 6.041 -21.748 1.00 48.09 90 SER A N 1
ATOM 690 C CA . SER A 1 90 ? 6.217 5.611 -20.381 1.00 48.09 90 SER A CA 1
ATOM 691 C C . SER A 1 90 ? 6.630 6.813 -19.513 1.00 48.09 90 SER A C 1
ATOM 693 O O . SER A 1 90 ? 7.799 7.090 -19.264 1.00 48.09 90 SER A O 1
ATOM 695 N N . LYS A 1 91 ? 5.640 7.536 -18.973 1.00 46.25 91 LYS A N 1
ATOM 696 C CA . LYS A 1 91 ? 5.808 8.643 -17.994 1.00 46.25 91 LYS A CA 1
ATOM 697 C C . LYS A 1 91 ? 6.648 8.295 -16.742 1.00 46.25 91 LYS A C 1
ATOM 699 O O . LYS A 1 91 ? 6.865 9.146 -15.883 1.00 46.25 91 LYS A O 1
ATOM 704 N N . ILE A 1 92 ? 7.108 7.052 -16.638 1.00 49.34 92 ILE A N 1
ATOM 705 C CA . ILE A 1 92 ? 7.803 6.430 -15.518 1.00 49.34 92 ILE A CA 1
ATOM 706 C C . ILE A 1 92 ? 9.196 7.032 -15.300 1.00 49.34 92 ILE A C 1
ATOM 708 O O . ILE A 1 92 ? 9.539 7.302 -14.152 1.00 49.34 92 ILE A O 1
ATOM 712 N N . LEU A 1 93 ? 9.975 7.329 -16.350 1.00 43.75 93 LEU A N 1
ATOM 713 C CA . LEU A 1 93 ? 11.357 7.810 -16.167 1.00 43.75 93 LEU A CA 1
ATOM 714 C C . LEU A 1 93 ? 11.417 9.181 -15.461 1.00 43.75 93 LEU A C 1
ATOM 716 O O . LEU A 1 93 ? 12.243 9.394 -14.576 1.00 43.75 93 LEU A O 1
ATOM 720 N N . LEU A 1 94 ? 10.474 10.080 -15.771 1.00 44.06 94 LEU A N 1
ATOM 721 C CA . LEU A 1 94 ? 10.322 11.375 -15.089 1.00 44.06 94 LEU A CA 1
ATOM 722 C C . LEU A 1 94 ? 9.706 11.251 -13.685 1.00 44.06 94 LEU A C 1
ATOM 724 O O . LEU A 1 94 ? 9.914 12.120 -12.838 1.00 44.06 94 LEU A O 1
ATOM 728 N N . GLN A 1 95 ? 8.955 10.181 -13.416 1.00 45.09 95 GLN A N 1
ATOM 729 C CA . GLN A 1 95 ? 8.353 9.926 -12.106 1.00 45.09 95 GLN A CA 1
ATOM 730 C C . GLN A 1 95 ? 9.376 9.374 -11.103 1.00 45.09 95 GLN A C 1
ATOM 732 O O . GLN A 1 95 ? 9.322 9.730 -9.928 1.00 45.09 95 GLN A O 1
ATOM 737 N N . VAL A 1 96 ? 10.339 8.570 -11.567 1.00 41.72 96 VAL A N 1
ATOM 738 C CA . VAL A 1 96 ? 11.413 8.001 -10.734 1.00 41.72 96 VAL A CA 1
ATOM 739 C C . VAL A 1 96 ? 12.317 9.096 -10.145 1.00 41.72 96 VAL A C 1
ATOM 741 O O . VAL A 1 96 ? 12.686 8.998 -8.980 1.00 41.72 96 VAL A O 1
ATOM 744 N N . VAL A 1 97 ? 12.590 10.181 -10.882 1.00 38.19 97 VAL A N 1
ATOM 745 C CA . VAL A 1 97 ? 13.422 11.310 -10.401 1.00 38.19 97 VAL A CA 1
ATOM 746 C C . VAL A 1 97 ? 12.664 12.249 -9.447 1.00 38.19 97 VAL A C 1
ATOM 748 O O . VAL A 1 97 ? 13.271 12.920 -8.617 1.00 38.19 97 VAL A O 1
ATOM 751 N N . ARG A 1 98 ? 11.327 12.299 -9.522 1.00 35.69 98 ARG A N 1
ATOM 752 C CA . ARG A 1 98 ? 10.500 13.209 -8.704 1.00 35.69 98 ARG A CA 1
ATOM 753 C C . ARG A 1 98 ? 10.126 12.672 -7.322 1.00 35.69 98 ARG A C 1
ATOM 755 O O . ARG A 1 98 ? 9.709 13.457 -6.480 1.00 35.69 98 ARG A O 1
ATOM 762 N N . ILE A 1 99 ? 10.246 11.366 -7.086 1.00 44.47 99 ILE A N 1
ATOM 763 C CA . ILE A 1 99 ? 9.820 10.721 -5.826 1.00 44.47 99 ILE A CA 1
ATOM 764 C C . ILE A 1 99 ? 10.997 10.553 -4.841 1.00 44.47 99 ILE A C 1
ATOM 766 O O . ILE A 1 99 ? 10.813 10.162 -3.693 1.00 44.47 99 ILE A O 1
ATOM 770 N N . SER A 1 100 ? 12.216 10.912 -5.240 1.00 41.09 100 SER A N 1
ATOM 771 C CA . SER A 1 100 ? 13.381 10.990 -4.357 1.00 41.09 100 SER A CA 1
ATOM 772 C C . SER A 1 100 ? 13.544 12.403 -3.793 1.00 41.09 100 SER A C 1
ATOM 774 O O . SER A 1 100 ? 14.280 13.199 -4.367 1.00 41.09 100 SER A O 1
ATOM 776 N N . ALA A 1 101 ? 12.823 12.700 -2.704 1.00 36.69 101 ALA A N 1
ATOM 777 C CA . ALA A 1 101 ? 13.204 13.599 -1.598 1.00 36.69 101 ALA A CA 1
ATOM 778 C C . ALA A 1 101 ? 11.954 14.151 -0.895 1.00 36.69 101 ALA A C 1
ATOM 780 O O . ALA A 1 101 ? 11.559 15.288 -1.135 1.00 36.69 101 ALA A O 1
ATOM 781 N N . GLN A 1 102 ? 11.346 13.374 0.001 1.00 38.22 102 GLN A N 1
ATOM 782 C CA . GLN A 1 102 ? 10.536 13.939 1.087 1.00 38.22 102 GLN A CA 1
ATOM 783 C C . GLN A 1 102 ? 10.473 12.965 2.271 1.00 38.22 102 GLN A C 1
ATOM 785 O O . GLN A 1 102 ? 9.419 12.544 2.731 1.00 38.22 102 GLN A O 1
ATOM 790 N N . ASP A 1 103 ? 11.654 12.630 2.790 1.00 41.00 103 ASP A N 1
ATOM 791 C CA . ASP A 1 103 ? 11.799 12.200 4.177 1.00 41.00 103 ASP A CA 1
ATOM 792 C C . ASP A 1 103 ? 11.756 13.456 5.065 1.00 41.00 103 ASP A C 1
ATOM 794 O O . ASP A 1 103 ? 12.751 14.183 5.108 1.00 41.00 103 ASP A O 1
ATOM 798 N N . ARG A 1 104 ? 10.611 13.742 5.719 1.00 35.94 104 ARG A N 1
ATOM 799 C CA . ARG A 1 104 ? 10.464 14.435 7.033 1.00 35.94 104 ARG A CA 1
ATOM 800 C C . ARG A 1 104 ? 9.009 14.868 7.302 1.00 35.94 104 ARG A C 1
ATOM 802 O O . ARG A 1 104 ? 8.449 15.659 6.554 1.00 35.94 104 ARG A O 1
ATOM 809 N N . LEU A 1 105 ? 8.457 14.426 8.437 1.00 47.16 105 LEU A N 1
ATOM 810 C CA . LEU A 1 105 ? 7.309 15.047 9.125 1.00 47.16 105 LEU A CA 1
ATOM 811 C C . LEU A 1 105 ? 7.654 16.503 9.516 1.00 47.16 105 LEU A C 1
ATOM 813 O O . LEU A 1 105 ? 8.615 16.704 10.264 1.00 47.16 105 LEU A O 1
ATOM 817 N N . PRO A 1 106 ? 6.959 17.513 8.955 1.00 43.00 106 PRO A N 1
ATOM 818 C CA . PRO A 1 106 ? 5.997 18.372 9.681 1.00 43.00 106 PRO A CA 1
ATOM 819 C C . PRO A 1 106 ? 4.716 18.588 8.801 1.00 43.00 106 PRO A C 1
ATOM 821 O O . PRO A 1 106 ? 4.501 17.732 7.941 1.00 43.00 106 PRO A O 1
ATOM 824 N N . PRO A 1 107 ? 3.789 19.571 9.002 1.00 43.06 107 PRO A N 1
ATOM 825 C CA . PRO A 1 107 ? 2.517 19.575 8.261 1.00 43.06 107 PRO A CA 1
ATOM 826 C C . PRO A 1 107 ? 2.779 19.627 6.756 1.00 43.06 107 PRO A C 1
ATOM 828 O O . PRO A 1 107 ? 3.785 20.205 6.341 1.00 43.06 107 PRO A O 1
ATOM 831 N N . TRP A 1 108 ? 1.885 19.001 5.979 1.00 48.38 108 TRP A N 1
ATOM 832 C CA . TRP A 1 108 ? 1.979 18.883 4.524 1.00 48.38 108 TRP A CA 1
ATOM 833 C C . TRP A 1 108 ? 2.577 20.153 3.919 1.00 48.38 108 TRP A C 1
ATOM 835 O O . TRP A 1 108 ? 1.993 21.234 4.034 1.00 48.38 108 TRP A O 1
ATOM 845 N N . ALA A 1 109 ? 3.759 20.019 3.309 1.00 47.09 109 ALA A N 1
ATOM 846 C CA . ALA A 1 109 ? 4.270 21.061 2.438 1.00 47.09 109 ALA A CA 1
ATOM 847 C C . ALA A 1 109 ? 3.179 21.354 1.402 1.00 47.09 109 ALA A C 1
ATOM 849 O O . ALA A 1 109 ? 2.533 20.425 0.910 1.00 47.09 109 ALA A O 1
ATOM 850 N N . VAL A 1 110 ? 2.951 22.639 1.118 1.00 51.47 110 VAL A N 1
ATOM 851 C CA . VAL A 1 110 ? 2.054 23.057 0.036 1.00 51.47 110 VAL A CA 1
ATOM 852 C C . VAL A 1 110 ? 2.430 22.244 -1.198 1.00 51.47 110 VAL A C 1
ATOM 854 O O . VAL A 1 110 ? 3.614 22.130 -1.517 1.00 51.47 110 VAL A O 1
ATOM 857 N N . ASP A 1 111 ? 1.443 21.612 -1.833 1.00 47.44 111 ASP A N 1
ATOM 858 C CA . ASP A 1 111 ? 1.699 20.765 -2.992 1.00 47.44 111 ASP A CA 1
ATOM 859 C C . ASP A 1 111 ? 2.343 21.610 -4.099 1.00 47.44 111 ASP A C 1
ATOM 861 O O . ASP A 1 111 ? 1.708 22.453 -4.733 1.00 47.44 111 ASP A O 1
ATOM 865 N N . HIS A 1 112 ? 3.648 21.422 -4.276 1.00 52.81 112 HIS A N 1
ATOM 866 C CA . HIS A 1 112 ? 4.444 22.052 -5.324 1.00 52.81 112 HIS A CA 1
ATOM 867 C C . HIS A 1 112 ? 4.654 21.099 -6.515 1.00 52.81 112 HIS A C 1
ATOM 869 O O . HIS A 1 112 ? 5.398 21.413 -7.448 1.00 52.81 112 HIS A O 1
ATOM 875 N N . GLY A 1 113 ? 4.040 19.913 -6.488 1.00 51.16 113 GLY A N 1
ATOM 876 C CA . GLY A 1 113 ? 4.140 18.908 -7.532 1.00 51.16 113 GLY A CA 1
ATOM 877 C C . GLY A 1 113 ? 3.138 19.145 -8.662 1.00 51.16 113 GLY A C 1
ATOM 878 O O . GLY A 1 113 ? 2.002 19.539 -8.454 1.00 51.16 113 GLY A O 1
ATOM 879 N N . THR A 1 114 ? 3.541 18.848 -9.900 1.00 46.41 114 THR A N 1
ATOM 880 C CA . THR A 1 114 ? 2.616 18.802 -11.056 1.00 46.41 114 THR A CA 1
ATOM 881 C C . THR A 1 114 ? 2.198 17.373 -11.425 1.00 46.41 114 THR A C 1
ATOM 883 O O . THR A 1 114 ? 1.626 17.135 -12.488 1.00 46.41 114 THR A O 1
ATOM 886 N N . GLY A 1 115 ? 2.542 16.390 -10.587 1.00 49.25 115 GLY A N 1
ATOM 887 C CA . GLY A 1 115 ? 2.228 14.981 -10.808 1.00 49.25 115 GLY A CA 1
ATOM 888 C C . GLY A 1 115 ? 0.893 14.603 -10.178 1.00 49.25 115 GLY A C 1
ATOM 889 O O . GLY A 1 115 ? 0.590 15.036 -9.074 1.00 49.25 115 GLY A O 1
ATOM 890 N N . ARG A 1 116 ? 0.107 13.751 -10.847 1.00 48.09 116 ARG A N 1
ATOM 891 C CA . ARG A 1 116 ? -1.069 13.144 -10.211 1.00 48.09 116 ARG A CA 1
ATOM 892 C C . ARG A 1 116 ? -0.599 12.262 -9.053 1.00 48.09 116 ARG A C 1
ATOM 894 O O . ARG A 1 116 ? 0.045 11.240 -9.289 1.00 48.09 116 ARG A O 1
ATOM 901 N N . VAL A 1 117 ? -0.910 12.666 -7.825 1.00 56.97 117 VAL A N 1
ATOM 902 C CA . VAL A 1 117 ? -0.751 11.822 -6.638 1.00 56.97 117 VAL A CA 1
ATOM 903 C C . VAL A 1 117 ? -1.722 10.650 -6.771 1.00 56.97 117 VAL A C 1
ATOM 905 O O . VAL A 1 117 ? -2.882 10.835 -7.144 1.00 56.97 117 VAL A O 1
ATOM 908 N N . ALA A 1 118 ? -1.241 9.427 -6.540 1.00 57.59 118 ALA A N 1
ATOM 909 C CA . ALA A 1 118 ? -2.115 8.261 -6.533 1.00 57.59 118 ALA A CA 1
ATOM 910 C C . ALA A 1 118 ? -3.150 8.428 -5.414 1.00 57.59 118 ALA A C 1
ATOM 912 O O . ALA A 1 118 ? -2.783 8.758 -4.287 1.00 57.59 118 ALA A O 1
ATOM 913 N N . SER A 1 119 ? -4.428 8.208 -5.729 1.00 61.06 119 SER A N 1
ATOM 914 C CA . SER A 1 119 ? -5.493 8.270 -4.729 1.00 61.06 119 SER A CA 1
ATOM 915 C C . SER A 1 119 ? -5.191 7.254 -3.625 1.00 61.06 119 SER A C 1
ATOM 917 O O . SER A 1 119 ? -5.061 6.057 -3.887 1.00 61.06 119 SER A O 1
ATOM 919 N N . GLN A 1 120 ? -5.011 7.753 -2.407 1.00 65.00 120 GLN A N 1
ATOM 920 C CA . GLN A 1 120 ? -4.910 6.954 -1.192 1.00 65.00 120 GLN A CA 1
ATOM 921 C C . GLN A 1 120 ? -6.139 7.248 -0.352 1.00 65.00 120 GLN A C 1
ATOM 923 O O . GLN A 1 120 ? -6.577 8.397 -0.285 1.00 65.00 120 GLN A O 1
ATOM 928 N N . LYS A 1 121 ? -6.685 6.225 0.304 1.00 72.00 121 LYS A N 1
ATOM 929 C CA . LYS A 1 121 ? -7.782 6.431 1.242 1.00 72.00 121 LYS A CA 1
ATOM 930 C C . LYS A 1 121 ? -7.243 7.179 2.474 1.00 72.00 121 LYS A C 1
ATOM 932 O O . LYS A 1 121 ? -6.387 6.626 3.171 1.00 72.00 121 LYS A O 1
ATOM 937 N N . PRO A 1 122 ? -7.712 8.406 2.760 1.00 69.81 122 PRO A N 1
ATOM 938 C CA . PRO A 1 122 ? -7.375 9.079 4.007 1.00 69.81 122 PRO A CA 1
ATOM 939 C C . PRO A 1 122 ? -8.041 8.362 5.191 1.00 69.81 122 PRO A C 1
ATOM 941 O O . PRO A 1 122 ? -9.110 7.763 5.044 1.00 69.81 122 PRO A O 1
ATOM 944 N N . TYR A 1 123 ? -7.422 8.431 6.370 1.00 71.25 123 TYR A N 1
ATOM 945 C CA . TYR A 1 123 ? -8.024 7.910 7.600 1.00 71.25 123 TYR A CA 1
ATOM 946 C C . TYR A 1 123 ? -9.233 8.761 8.019 1.00 71.25 123 TYR A C 1
ATOM 948 O O . TYR A 1 123 ? -9.283 9.965 7.747 1.00 71.25 123 TYR A O 1
ATOM 956 N N . LYS A 1 124 ? -10.220 8.155 8.691 1.00 75.44 124 LYS A N 1
ATOM 957 C CA . LYS A 1 124 ? -11.536 8.784 8.944 1.00 75.44 124 LYS A CA 1
ATOM 958 C C . LYS A 1 124 ? -11.448 10.111 9.691 1.00 75.44 124 LYS A C 1
ATOM 960 O O . LYS A 1 124 ? -12.043 11.097 9.267 1.00 75.44 124 LYS A O 1
ATOM 965 N N . ARG A 1 125 ? -10.639 10.157 10.752 1.00 73.25 125 ARG A N 1
ATOM 966 C CA . ARG A 1 125 ? -10.448 11.365 11.567 1.00 73.25 125 ARG A CA 1
ATOM 967 C C . ARG A 1 125 ? -9.934 12.553 10.747 1.00 73.25 125 ARG A C 1
ATOM 969 O O . ARG A 1 125 ? -10.342 13.680 10.991 1.00 73.25 125 ARG A O 1
ATOM 976 N N . TYR A 1 126 ? -9.075 12.320 9.754 1.00 71.31 126 TYR A N 1
ATOM 977 C CA . TYR A 1 126 ? -8.599 13.389 8.873 1.00 71.31 126 TYR A CA 1
ATOM 978 C C . TYR A 1 126 ? -9.726 13.965 8.027 1.00 71.31 126 TYR A C 1
ATOM 980 O O . TYR A 1 126 ? -9.846 15.180 7.900 1.00 71.31 126 TYR A O 1
ATOM 988 N N . VAL A 1 127 ? -10.555 13.089 7.459 1.00 76.44 127 VAL A N 1
ATOM 989 C CA . VAL A 1 127 ? -11.707 13.497 6.649 1.00 76.44 127 VAL A CA 1
ATOM 990 C C . VAL A 1 127 ? -12.660 14.346 7.487 1.00 76.44 127 VAL A C 1
ATOM 992 O O . VAL A 1 127 ? -13.111 15.392 7.031 1.00 76.44 127 VAL A O 1
ATOM 995 N N . GLU A 1 128 ? -12.903 13.948 8.734 1.00 77.00 128 GLU A N 1
ATOM 996 C CA . GLU A 1 128 ? -13.730 14.698 9.684 1.00 77.00 128 GLU A CA 1
ATOM 997 C C . GLU A 1 128 ? -13.116 16.064 10.040 1.00 77.00 128 GLU A C 1
ATOM 999 O O . GLU A 1 128 ? -13.806 17.085 10.009 1.00 77.00 128 GLU A O 1
ATOM 1004 N N . GLU A 1 129 ? -11.809 16.117 10.314 1.00 72.88 129 GLU A N 1
ATOM 1005 C CA . GLU A 1 129 ? -11.097 17.364 10.618 1.00 72.88 129 GLU A CA 1
ATOM 1006 C C . GLU A 1 129 ? -11.055 18.333 9.423 1.00 72.88 129 GLU A C 1
ATOM 1008 O O . GLU A 1 129 ? -11.08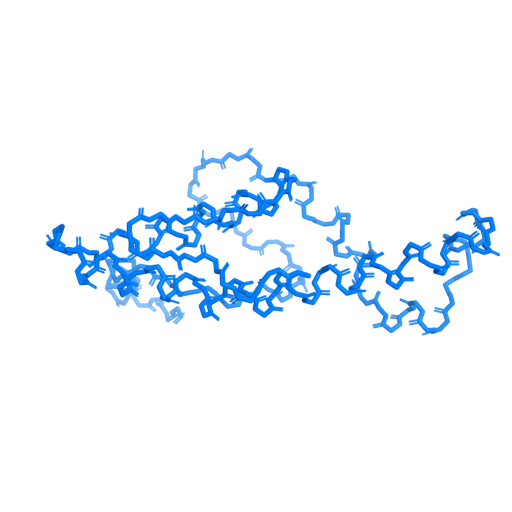1 19.549 9.623 1.00 72.88 129 GLU A O 1
ATOM 1013 N N . GLN A 1 130 ? -11.006 17.825 8.190 1.00 70.25 130 GLN A N 1
ATOM 1014 C CA . GLN A 1 130 ? -11.018 18.650 6.977 1.00 70.25 130 GLN A CA 1
ATOM 1015 C C . GLN A 1 130 ? -12.426 19.113 6.600 1.00 70.25 130 GLN A C 1
ATOM 1017 O O . GLN A 1 130 ? -12.612 20.282 6.252 1.00 70.25 130 GLN A O 1
ATOM 1022 N N . ALA A 1 131 ? -13.432 18.254 6.787 1.00 71.69 131 ALA A N 1
ATOM 1023 C CA . ALA A 1 131 ? -14.836 18.626 6.652 1.00 71.69 131 ALA A CA 1
ATOM 1024 C C . ALA A 1 131 ? -15.212 19.755 7.629 1.00 71.69 131 ALA A C 1
ATOM 1026 O O . ALA A 1 131 ? -15.882 20.710 7.239 1.00 71.69 131 ALA A O 1
ATOM 1027 N N . GLY A 1 132 ? -14.703 19.710 8.867 1.00 70.19 132 GLY A N 1
ATOM 1028 C CA . GLY A 1 132 ? -14.867 20.785 9.853 1.00 70.19 132 GLY A CA 1
ATOM 1029 C C . GLY A 1 132 ? -14.141 22.092 9.502 1.00 70.19 132 GLY A C 1
ATOM 1030 O O . GLY A 1 132 ? -14.522 23.154 9.990 1.00 70.19 132 GLY A O 1
ATOM 1031 N N . LYS A 1 133 ? -13.123 22.038 8.634 1.00 70.94 133 LYS A N 1
ATOM 1032 C CA . LYS A 1 133 ? -12.370 23.203 8.133 1.00 70.94 133 LYS A CA 1
ATOM 1033 C C . LYS A 1 133 ? -12.882 23.725 6.785 1.00 70.94 133 LYS A C 1
ATOM 1035 O O . LYS A 1 133 ? -12.321 24.684 6.263 1.00 70.94 133 LYS A O 1
ATOM 1040 N N . GLY A 1 134 ? -13.931 23.116 6.224 1.00 53.47 134 GLY A N 1
ATOM 1041 C CA . GLY A 1 134 ? -14.489 23.492 4.922 1.00 53.47 134 GLY A CA 1
ATOM 1042 C C . GLY A 1 134 ? -13.590 23.149 3.727 1.00 53.47 134 GLY A C 1
ATOM 1043 O O . GLY A 1 134 ? -13.799 23.685 2.640 1.00 53.47 134 GLY A O 1
ATOM 1044 N N . ILE A 1 135 ? -12.593 22.278 3.912 1.00 55.03 135 ILE A N 1
ATOM 1045 C CA . ILE A 1 135 ? -11.697 21.815 2.849 1.00 55.03 135 ILE A CA 1
ATOM 1046 C C . ILE A 1 135 ? -12.231 20.469 2.354 1.00 55.03 135 ILE A C 1
ATOM 1048 O O . ILE A 1 135 ? -12.272 19.495 3.103 1.00 55.03 135 ILE A O 1
ATOM 1052 N N . VAL A 1 136 ? -12.669 20.423 1.094 1.00 48.31 136 VAL A N 1
ATOM 1053 C CA . VAL A 1 136 ? -13.129 19.186 0.448 1.00 48.31 136 VAL A CA 1
ATOM 1054 C C . VAL A 1 136 ? -11.896 18.385 0.024 1.00 48.31 136 VAL A C 1
ATOM 1056 O O . VAL A 1 136 ? -11.112 18.868 -0.793 1.00 48.31 136 VAL A O 1
ATOM 1059 N N . VAL A 1 137 ? -11.716 17.204 0.623 1.00 50.69 137 VAL A N 1
ATOM 1060 C CA . VAL A 1 137 ? -10.640 16.234 0.333 1.00 50.69 137 VAL A CA 1
ATOM 1061 C C . VAL A 1 137 ? -11.112 15.221 -0.697 1.00 50.69 137 VAL A C 1
ATOM 1063 O O . VAL A 1 137 ? -12.244 14.715 -0.525 1.00 50.69 137 VAL A O 1
#

Secondary structure (DSSP, 8-state):
--S--EETTEE---SSHHHHHHHHHHHHHHHHT--S--HHHHHHHHHHHHHHHHHHHHHHHHHHHHHHHHHHTS-HHHHHHS--HHHHH-THHHHHHHSS-----SS-------S-PPP-PPPHHHHHHHHTTT---

Organism: NCBI:txid41804

Sequence (137 aa):
MFDTWFHGLIILLGDGAINTLQDAIVLGNCIYDVVDTTPKNIAAAFQGYYDQRYPQAKQRVESSHVIATTIAGRDLSICLLQPDPELASSKILLQVVRISAQDRLPPWAVDHGTGRVASQKPYKRYVEEQAGKGIVV

Radius of gyration: 18.39 Å; chains: 1; bounding box: 38×38×46 Å

pLDDT: mean 70.94, std 18.33, range [35.69, 95.0]